Protein AF-A0A8J3DQT4-F1 (afdb_monomer_lite)

Organism: NCBI:txid1607949

Sequence (80 aa):
MALSDKALSILTFAAYHQLSSGMIVRDVVLEDDAGHKAEPEGVKELSDAGLLEANGKRGTLTDEGETMLEKVIAAIKGAG

Radius of gyration: 11.87 Å; chains: 1; bounding box: 31×24×29 Å

Foldseek 3Di:
DDQDPLLVVQLVVLLVCCVVPVDQDFKGFQADPVGDGRDVVNQVRCVVVQQWDDDPRMIGGDPVVSVVSVVVNVVVVVVD

Secondary structure (DSSP, 8-state):
-PPPHHHHHHHHHHHHHHHHH-SPP-EEESB-TTS-B--HHHHHHHHHTTSEEEETTEEEE-HHHHHHHHHHHHHHHHT-

Structure (mmCIF, N/CA/C/O backbone):
data_AF-A0A8J3DQT4-F1
#
_entry.id   AF-A0A8J3DQT4-F1
#
loop_
_atom_site.group_PDB
_atom_site.id
_atom_site.type_symbol
_atom_site.label_atom_id
_atom_site.label_alt_id
_atom_site.label_comp_id
_atom_site.label_asym_id
_atom_site.label_entity_id
_atom_site.label_seq_id
_atom_site.pdbx_PDB_ins_code
_atom_site.Cartn_x
_atom_site.Cartn_y
_atom_site.Cartn_z
_atom_site.occupancy
_atom_site.B_iso_or_equiv
_atom_site.auth_seq_id
_atom_site.auth_comp_id
_atom_site.auth_asym_id
_atom_site.auth_atom_id
_atom_site.pdbx_PDB_model_num
ATOM 1 N N . MET A 1 1 ? 6.720 12.037 5.753 1.00 59.03 1 MET A N 1
ATOM 2 C CA . MET A 1 1 ? 6.120 12.693 4.570 1.00 59.03 1 MET A CA 1
ATOM 3 C C . MET A 1 1 ? 4.755 12.071 4.340 1.00 59.03 1 MET A C 1
ATOM 5 O O . MET A 1 1 ? 4.575 10.927 4.740 1.00 59.03 1 MET A O 1
ATOM 9 N N . ALA A 1 2 ? 3.797 12.818 3.794 1.00 86.44 2 ALA A N 1
ATOM 10 C CA . ALA A 1 2 ? 2.534 12.230 3.350 1.00 86.44 2 ALA A CA 1
ATOM 11 C C . ALA A 1 2 ? 2.767 11.497 2.021 1.00 86.44 2 ALA A C 1
ATOM 13 O O . ALA A 1 2 ? 3.551 11.990 1.212 1.00 86.44 2 ALA A O 1
ATOM 14 N N . LEU A 1 3 ? 2.121 10.342 1.838 1.00 94.25 3 LEU A N 1
ATOM 15 C CA . LEU A 1 3 ? 2.153 9.607 0.573 1.00 94.25 3 LEU A CA 1
ATOM 16 C C . LEU A 1 3 ? 1.441 10.408 -0.523 1.00 94.25 3 LEU A C 1
ATOM 18 O O . LEU A 1 3 ? 0.446 11.080 -0.239 1.00 94.25 3 LEU A O 1
ATOM 22 N N . SER A 1 4 ? 1.923 10.318 -1.761 1.00 97.44 4 SER A N 1
ATOM 23 C CA . SER A 1 4 ? 1.226 10.892 -2.916 1.00 97.44 4 SER A CA 1
ATOM 24 C C . SER A 1 4 ? -0.081 10.157 -3.228 1.00 97.44 4 SER A C 1
ATOM 26 O O . SER A 1 4 ? -0.259 8.991 -2.872 1.00 97.44 4 SER A O 1
ATOM 28 N N . ASP A 1 5 ? -0.971 10.798 -3.991 1.00 97.50 5 ASP A N 1
ATOM 29 C CA . ASP A 1 5 ? -2.201 10.161 -4.482 1.00 97.50 5 ASP A CA 1
ATOM 30 C C . ASP A 1 5 ? -1.913 8.904 -5.319 1.00 97.50 5 ASP A C 1
ATOM 32 O O . ASP A 1 5 ? -2.684 7.946 -5.289 1.00 97.50 5 ASP A O 1
ATOM 36 N N . LYS A 1 6 ? -0.771 8.857 -6.020 1.00 97.38 6 LYS A N 1
ATOM 37 C CA . LYS A 1 6 ? -0.350 7.675 -6.786 1.00 97.38 6 LYS A CA 1
ATOM 38 C C . LYS A 1 6 ? -0.048 6.503 -5.854 1.00 97.38 6 LYS A C 1
ATOM 40 O O . LYS A 1 6 ? -0.562 5.410 -6.077 1.00 97.38 6 LYS A O 1
ATOM 45 N N . ALA A 1 7 ? 0.707 6.727 -4.779 1.00 97.06 7 ALA A N 1
ATOM 46 C CA . ALA A 1 7 ? 0.964 5.708 -3.760 1.00 97.06 7 ALA A CA 1
ATOM 47 C C . ALA A 1 7 ? -0.314 5.322 -2.990 1.00 97.06 7 ALA A C 1
ATOM 49 O O . ALA A 1 7 ? -0.581 4.139 -2.766 1.00 97.06 7 ALA A O 1
ATOM 50 N N . LEU A 1 8 ? -1.154 6.304 -2.644 1.00 96.94 8 LEU A N 1
ATOM 51 C CA . LEU A 1 8 ? -2.434 6.073 -1.970 1.00 96.94 8 LEU A CA 1
ATOM 52 C C . LEU A 1 8 ? -3.418 5.278 -2.832 1.00 96.94 8 LEU A C 1
ATOM 54 O O . LEU A 1 8 ? -4.177 4.479 -2.286 1.00 96.94 8 LEU A O 1
ATOM 58 N N . SER A 1 9 ? -3.402 5.444 -4.157 1.00 96.62 9 SER A N 1
ATOM 59 C CA . SER A 1 9 ? -4.268 4.679 -5.064 1.00 96.62 9 SER A CA 1
ATOM 60 C C . SER A 1 9 ? -4.003 3.170 -4.978 1.00 96.62 9 SER A C 1
ATOM 62 O O . SER A 1 9 ? -4.946 2.380 -4.953 1.00 96.62 9 SER A O 1
ATOM 64 N N . ILE A 1 10 ? -2.737 2.770 -4.813 1.00 96.75 10 ILE A N 1
ATOM 65 C CA . ILE A 1 10 ? -2.316 1.369 -4.668 1.00 96.75 10 ILE A CA 1
ATOM 66 C C . ILE A 1 10 ? -2.816 0.797 -3.336 1.00 96.75 10 ILE A C 1
ATOM 68 O O . ILE A 1 10 ? -3.433 -0.269 -3.309 1.00 96.75 10 ILE A O 1
ATOM 72 N N . LEU A 1 11 ? -2.617 1.527 -2.232 1.00 96.88 11 LEU A N 1
ATOM 73 C CA . LEU A 1 11 ? -3.121 1.121 -0.913 1.00 96.88 11 LEU A CA 1
ATOM 74 C C . LEU A 1 11 ? -4.651 1.077 -0.874 1.00 96.88 11 LEU A C 1
ATOM 76 O O . LEU A 1 11 ? -5.233 0.198 -0.245 1.00 96.88 11 LEU A O 1
ATOM 80 N N . THR A 1 12 ? -5.312 1.990 -1.581 1.00 96.25 12 THR A N 1
ATOM 81 C CA . THR A 1 12 ? -6.773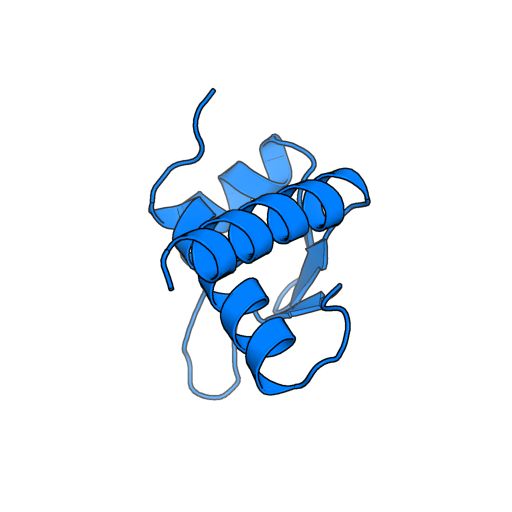 2.022 -1.697 1.00 96.25 12 THR A CA 1
ATOM 82 C C . THR A 1 12 ? -7.289 0.812 -2.471 1.00 96.25 12 THR A C 1
ATOM 84 O O . THR A 1 12 ? -8.283 0.206 -2.072 1.00 96.25 12 THR A O 1
ATOM 87 N N . PHE A 1 13 ? -6.600 0.402 -3.538 1.00 95.12 13 PHE A N 1
ATOM 88 C CA . PHE A 1 13 ? -6.934 -0.814 -4.278 1.00 95.12 13 PHE A CA 1
ATOM 89 C C . PHE A 1 13 ? -6.769 -2.076 -3.416 1.00 95.12 13 PHE A C 1
ATOM 91 O O . PHE A 1 13 ? -7.664 -2.924 -3.377 1.00 95.12 13 PHE A O 1
ATOM 98 N N . ALA A 1 14 ? -5.681 -2.171 -2.647 1.00 96.56 14 ALA A N 1
ATOM 99 C CA . ALA A 1 14 ? -5.496 -3.243 -1.666 1.00 96.56 14 ALA A CA 1
ATOM 100 C C . ALA A 1 14 ? -6.606 -3.238 -0.594 1.00 96.56 14 ALA A C 1
ATOM 102 O O . ALA A 1 14 ? -7.177 -4.286 -0.282 1.00 96.56 14 ALA A O 1
ATOM 103 N N . ALA A 1 15 ? -6.978 -2.058 -0.087 1.00 97.38 15 ALA A N 1
ATOM 104 C CA . ALA A 1 15 ? -8.039 -1.899 0.906 1.00 97.38 15 ALA A CA 1
ATOM 105 C C . ALA A 1 15 ? -9.400 -2.349 0.364 1.00 97.38 15 ALA A C 1
ATOM 107 O O . ALA A 1 15 ? -10.124 -3.062 1.058 1.00 97.38 15 ALA A O 1
ATOM 108 N N . TYR A 1 16 ? -9.730 -1.989 -0.880 1.00 95.88 16 TYR A N 1
ATOM 109 C CA . TYR A 1 16 ? -10.927 -2.471 -1.571 1.00 95.88 16 TYR A CA 1
ATOM 110 C C . TYR A 1 16 ? -10.988 -4.004 -1.577 1.00 95.88 16 TYR A C 1
ATOM 112 O O . TYR A 1 16 ? -12.001 -4.580 -1.174 1.00 95.88 16 TYR A O 1
ATOM 120 N N . HIS A 1 17 ? -9.900 -4.674 -1.964 1.00 95.50 17 HIS A N 1
ATOM 121 C CA . HIS A 1 17 ? -9.857 -6.136 -2.009 1.00 95.50 17 HIS A CA 1
ATOM 122 C C . HIS A 1 17 ? -10.009 -6.778 -0.629 1.00 95.50 17 HIS A C 1
ATOM 124 O O . HIS A 1 17 ? -10.759 -7.748 -0.485 1.00 95.50 17 HIS A O 1
ATOM 130 N N . GLN A 1 18 ? -9.352 -6.233 0.392 1.00 97.25 18 GLN A N 1
ATOM 131 C CA . GLN A 1 18 ? -9.469 -6.732 1.762 1.00 97.25 18 GLN A CA 1
ATOM 132 C C . GLN A 1 18 ? -10.885 -6.544 2.317 1.00 97.25 18 GLN A C 1
ATOM 134 O O . GLN A 1 18 ? -11.457 -7.470 2.887 1.00 97.25 18 GLN A O 1
ATOM 139 N N . LEU A 1 19 ? -11.485 -5.370 2.109 1.00 96.31 19 LEU A N 1
ATOM 140 C CA . LEU A 1 19 ? -12.860 -5.084 2.524 1.00 96.31 19 LEU A CA 1
ATOM 141 C C . LEU A 1 19 ? -13.873 -5.976 1.799 1.00 96.31 19 LEU A C 1
ATOM 143 O O . LEU A 1 19 ? -14.800 -6.478 2.428 1.00 96.31 19 LEU A O 1
ATO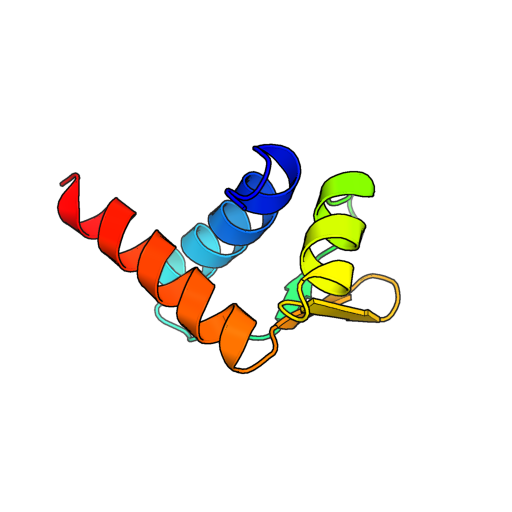M 147 N N . SER A 1 20 ? -13.686 -6.193 0.495 1.00 96.88 20 SER A N 1
ATOM 148 C CA . SER A 1 20 ? -14.596 -7.002 -0.317 1.00 96.88 20 SER A CA 1
ATOM 149 C C . SER A 1 20 ? -14.489 -8.498 -0.028 1.00 96.88 20 SER A C 1
ATOM 151 O O . SER A 1 20 ? -15.493 -9.198 -0.131 1.00 96.88 20 SER A O 1
ATOM 153 N N . SER A 1 21 ? -13.291 -9.009 0.265 1.00 95.44 21 SER A N 1
ATOM 154 C CA . SER A 1 21 ? -13.055 -10.449 0.455 1.00 95.44 21 SER A CA 1
ATOM 155 C C . SER A 1 21 ? -13.075 -10.893 1.918 1.00 95.44 21 SER A C 1
ATOM 157 O O . SER A 1 21 ? -13.254 -12.077 2.192 1.00 95.44 21 SER A 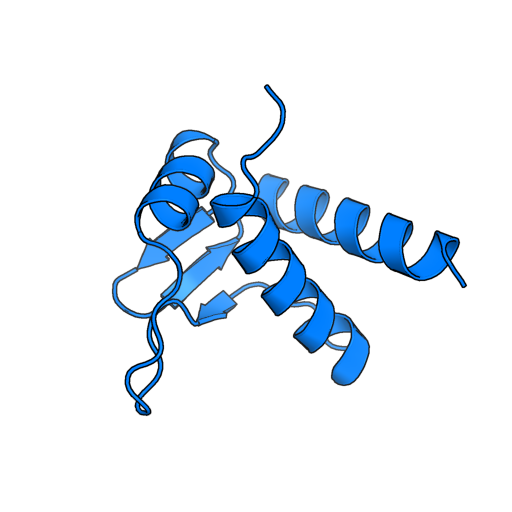O 1
ATOM 159 N N . GLY A 1 22 ? -12.853 -9.970 2.859 1.00 93.25 22 GLY A N 1
ATOM 160 C CA . GLY A 1 22 ? -12.629 -10.272 4.273 1.00 93.25 22 GLY A CA 1
ATOM 161 C C . GLY A 1 22 ? -11.265 -10.906 4.575 1.00 93.25 22 GLY A C 1
ATOM 162 O O . GLY A 1 22 ? -10.982 -11.194 5.737 1.00 93.25 22 GLY A O 1
ATOM 163 N N . MET A 1 23 ? -10.418 -11.126 3.564 1.00 93.19 23 MET A N 1
ATOM 164 C CA . MET A 1 23 ? -9.089 -11.717 3.720 1.00 93.19 23 MET A CA 1
ATOM 165 C C . MET A 1 23 ? -8.019 -10.636 3.853 1.00 93.19 23 MET A C 1
ATOM 167 O O . MET A 1 23 ? -8.084 -9.609 3.181 1.00 93.19 23 MET A O 1
ATOM 171 N N . ILE A 1 24 ? -7.012 -10.891 4.691 1.00 91.31 24 ILE A N 1
ATOM 172 C CA . ILE A 1 24 ? -5.841 -10.016 4.819 1.00 91.31 24 ILE A CA 1
ATOM 173 C C . ILE A 1 24 ? -5.087 -9.997 3.486 1.00 91.31 24 ILE A C 1
ATOM 175 O O . ILE A 1 24 ? -4.750 -11.053 2.944 1.00 91.31 24 ILE A O 1
ATOM 179 N N . VAL A 1 25 ? -4.824 -8.800 2.965 1.00 94.12 25 VAL A N 1
ATOM 180 C CA . VAL A 1 25 ? -4.055 -8.593 1.737 1.00 94.12 25 VAL A CA 1
ATOM 181 C C . VAL A 1 25 ? -2.593 -8.357 2.094 1.00 94.12 25 VAL A C 1
ATOM 183 O O . VAL A 1 25 ? -2.268 -7.413 2.805 1.00 94.12 25 VAL A O 1
ATOM 186 N N . ARG A 1 26 ? -1.721 -9.210 1.552 1.00 93.56 26 ARG A N 1
ATOM 187 C CA . ARG A 1 26 ? -0.257 -9.070 1.630 1.00 93.56 26 ARG A CA 1
ATOM 188 C C . ARG A 1 26 ? 0.377 -8.800 0.279 1.00 93.56 26 ARG A C 1
ATOM 190 O O . ARG A 1 26 ? 1.298 -8.003 0.173 1.00 93.56 26 ARG A O 1
ATOM 197 N N . ASP A 1 27 ? -0.156 -9.432 -0.760 1.00 94.75 27 ASP A N 1
ATOM 198 C CA . ASP A 1 27 ? 0.306 -9.246 -2.127 1.00 94.75 27 ASP A CA 1
ATOM 199 C C . ASP A 1 27 ? -0.654 -8.352 -2.907 1.00 94.75 27 ASP A C 1
ATOM 201 O O . ASP A 1 27 ? -1.864 -8.584 -2.950 1.00 94.75 27 ASP A O 1
ATOM 205 N N . VAL A 1 28 ? -0.087 -7.363 -3.586 1.00 94.25 28 VAL A N 1
ATOM 206 C CA . VAL A 1 28 ? -0.781 -6.435 -4.472 1.00 94.25 28 VAL A CA 1
ATOM 207 C C . VAL A 1 28 ? -0.407 -6.757 -5.915 1.00 94.25 28 VAL A C 1
ATOM 209 O O . VAL A 1 28 ? 0.761 -6.976 -6.246 1.00 94.25 28 VAL A O 1
ATOM 212 N N . VAL A 1 29 ? -1.403 -6.794 -6.798 1.00 93.62 29 VAL A N 1
ATOM 213 C CA . VAL A 1 29 ? -1.169 -6.904 -8.243 1.00 93.62 29 VAL A CA 1
ATOM 214 C C . VAL A 1 29 ? -0.733 -5.534 -8.758 1.00 93.62 29 VAL A C 1
ATOM 216 O O . VAL A 1 29 ? -1.477 -4.566 -8.639 1.00 93.62 29 VAL A O 1
ATOM 219 N N . LEU A 1 30 ? 0.478 -5.454 -9.309 1.00 94.00 30 LEU A N 1
ATOM 220 C CA . LEU A 1 30 ? 1.029 -4.230 -9.901 1.00 94.00 30 LEU A CA 1
ATOM 221 C C . LEU A 1 30 ? 0.821 -4.183 -11.411 1.00 94.00 30 LEU A C 1
ATOM 223 O O . LEU A 1 30 ? 0.788 -3.104 -11.988 1.00 94.00 30 LEU A O 1
ATOM 227 N N . GLU A 1 31 ? 0.685 -5.338 -12.052 1.00 94.50 31 GLU A N 1
ATOM 228 C CA . GLU A 1 31 ? 0.328 -5.461 -13.460 1.00 94.50 31 GLU A CA 1
ATOM 229 C C . GLU A 1 31 ? -0.557 -6.694 -13.633 1.00 94.50 31 GLU A C 1
ATOM 231 O O . GLU A 1 31 ? -0.145 -7.807 -13.293 1.00 94.50 31 GLU A O 1
ATOM 236 N N . ASP A 1 32 ? -1.772 -6.497 -14.139 1.00 89.44 32 ASP A N 1
ATOM 237 C CA . ASP A 1 32 ? -2.694 -7.592 -14.431 1.00 89.44 32 ASP A CA 1
ATOM 238 C C . ASP A 1 32 ? -2.564 -8.078 -15.886 1.00 89.44 32 ASP A C 1
ATOM 240 O O . ASP A 1 32 ? -1.862 -7.495 -16.717 1.00 89.44 32 ASP A O 1
ATOM 244 N N . ASP A 1 33 ? -3.230 -9.187 -16.208 1.00 91.25 33 ASP A N 1
ATOM 245 C CA . ASP A 1 33 ? -3.222 -9.739 -17.568 1.00 91.25 33 ASP A CA 1
ATOM 246 C C . ASP A 1 33 ? -4.192 -9.010 -18.520 1.00 91.25 33 ASP A C 1
ATOM 248 O O . ASP A 1 33 ? -4.212 -9.294 -19.717 1.00 91.25 33 ASP A O 1
ATOM 252 N N . ALA A 1 34 ? -4.966 -8.045 -18.009 1.00 90.88 34 ALA A N 1
ATOM 253 C CA . ALA A 1 34 ? -5.812 -7.153 -18.800 1.00 90.88 34 ALA A CA 1
ATOM 254 C C . ALA A 1 34 ? -5.065 -5.883 -19.259 1.00 90.88 34 ALA A C 1
ATOM 256 O O . ALA A 1 34 ? -5.598 -5.113 -20.058 1.00 90.88 34 ALA A O 1
ATOM 257 N N . GLY A 1 35 ? -3.823 -5.686 -18.805 1.00 89.44 35 GLY A N 1
ATOM 258 C CA . GLY A 1 35 ? -2.967 -4.559 -19.169 1.00 89.44 35 GLY A CA 1
ATOM 259 C C . GLY A 1 35 ? -3.063 -3.361 -18.222 1.00 89.44 35 GLY A C 1
ATOM 260 O O . GLY A 1 35 ? -2.427 -2.341 -18.495 1.00 89.44 35 GLY A O 1
ATOM 261 N N . HIS A 1 36 ? -3.804 -3.460 -17.115 1.00 91.44 36 HIS A N 1
ATOM 262 C CA . HIS A 1 36 ? -3.777 -2.437 -16.074 1.00 91.44 36 HIS A CA 1
ATOM 263 C C . HIS A 1 36 ? -2.464 -2.518 -15.303 1.00 91.44 36 HIS A C 1
ATOM 265 O O . HIS A 1 36 ? -1.996 -3.604 -14.955 1.00 91.44 36 HIS A O 1
ATOM 271 N N . LYS A 1 37 ? -1.886 -1.351 -15.013 1.00 94.19 37 LYS A N 1
ATOM 272 C CA . LYS A 1 37 ? -0.659 -1.228 -14.230 1.00 94.19 37 LYS A CA 1
ATOM 273 C C . LYS A 1 37 ? -0.857 -0.230 -13.104 1.00 94.19 37 LYS A C 1
ATOM 275 O O . LYS A 1 37 ? -1.449 0.827 -13.314 1.00 94.19 37 LYS A O 1
ATOM 280 N N . ALA A 1 38 ? -0.337 -0.562 -11.930 1.00 94.75 38 ALA A N 1
ATOM 281 C CA . ALA A 1 38 ? -0.158 0.392 -10.854 1.00 94.75 38 ALA A CA 1
ATOM 282 C C . ALA A 1 38 ? 0.745 1.537 -11.331 1.00 94.75 38 ALA A C 1
ATOM 284 O O . ALA A 1 38 ? 1.687 1.323 -12.100 1.00 94.75 38 ALA A O 1
ATOM 285 N N . GLU A 1 39 ? 0.464 2.747 -10.854 1.00 95.81 39 GLU A N 1
ATOM 286 C CA . GLU A 1 39 ? 1.251 3.932 -11.185 1.00 95.81 39 GLU A CA 1
ATOM 287 C C . GLU A 1 39 ? 2.727 3.726 -10.792 1.00 95.81 39 GLU A C 1
ATOM 289 O O . GLU A 1 39 ? 3.014 3.581 -9.598 1.00 95.81 39 GLU A O 1
ATOM 294 N N . PRO A 1 40 ? 3.684 3.734 -11.746 1.00 95.56 40 PRO A N 1
ATOM 295 C CA . PRO A 1 40 ? 5.077 3.373 -11.465 1.00 95.56 40 PRO A CA 1
ATOM 296 C C . PRO A 1 40 ? 5.742 4.256 -10.405 1.00 95.56 40 PRO A C 1
ATOM 298 O O . PRO A 1 40 ? 6.537 3.775 -9.599 1.00 95.56 40 PRO A O 1
ATOM 301 N N . GLU A 1 41 ? 5.397 5.545 -10.378 1.00 96.81 41 GLU A N 1
ATOM 302 C CA . GLU A 1 41 ? 5.877 6.477 -9.354 1.00 96.81 41 GLU A CA 1
ATOM 303 C C . GLU A 1 41 ? 5.339 6.128 -7.963 1.00 96.81 41 GLU A C 1
ATOM 305 O O . GLU A 1 41 ? 6.086 6.204 -6.993 1.00 96.81 41 GLU A O 1
ATOM 310 N N . GLY A 1 42 ? 4.081 5.686 -7.866 1.00 97.25 42 GLY A N 1
ATOM 311 C CA . GLY A 1 42 ? 3.490 5.239 -6.606 1.00 97.25 42 GLY A CA 1
ATOM 312 C C . GLY A 1 42 ? 4.135 3.950 -6.101 1.00 97.25 42 GLY A C 1
ATOM 313 O O . GLY A 1 42 ? 4.434 3.839 -4.916 1.00 97.25 42 GLY A O 1
ATOM 314 N N . VAL A 1 43 ? 4.420 3.001 -7.001 1.00 97.69 43 VAL A N 1
ATOM 315 C CA . VAL A 1 43 ? 5.167 1.777 -6.661 1.00 97.69 43 VAL A CA 1
ATOM 316 C C . VAL A 1 43 ? 6.548 2.136 -6.123 1.00 97.69 43 VAL A C 1
ATOM 318 O O . VAL A 1 43 ? 6.931 1.666 -5.054 1.00 97.69 43 VAL A O 1
ATOM 321 N N . LYS A 1 44 ? 7.276 3.011 -6.827 1.00 97.44 44 LYS A N 1
ATOM 322 C CA . LYS A 1 44 ? 8.598 3.467 -6.394 1.00 97.44 44 LYS A CA 1
ATOM 323 C C . LYS A 1 44 ? 8.548 4.160 -5.034 1.00 97.44 44 LYS A C 1
ATOM 325 O O . LYS A 1 44 ? 9.388 3.871 -4.193 1.00 97.44 44 LYS A O 1
ATOM 330 N N . GLU A 1 45 ? 7.584 5.046 -4.811 1.00 97.94 45 GLU A N 1
ATOM 331 C CA . GLU A 1 45 ? 7.431 5.753 -3.538 1.00 97.94 45 GLU A CA 1
ATOM 332 C C . GLU A 1 45 ? 7.171 4.787 -2.376 1.00 97.94 45 GLU A C 1
ATOM 334 O O . GLU A 1 45 ? 7.809 4.904 -1.331 1.00 97.94 45 GLU A O 1
ATOM 339 N N . LEU A 1 46 ? 6.287 3.801 -2.561 1.00 97.81 46 LEU A N 1
ATOM 340 C CA . LEU A 1 46 ? 6.024 2.781 -1.542 1.00 97.81 46 LEU A CA 1
ATOM 341 C C . LEU A 1 46 ? 7.261 1.917 -1.268 1.00 97.81 46 LEU A C 1
ATOM 343 O O . LEU A 1 46 ? 7.537 1.607 -0.110 1.00 97.81 46 LEU A O 1
ATOM 347 N N . SER A 1 47 ? 8.028 1.563 -2.301 1.00 97.88 47 SER A N 1
ATOM 348 C CA . SER A 1 47 ? 9.280 0.819 -2.135 1.00 97.88 47 SER A CA 1
ATOM 349 C C . SER A 1 47 ? 10.373 1.633 -1.448 1.00 97.88 47 SER A C 1
ATOM 351 O O . SER A 1 47 ? 10.995 1.139 -0.512 1.00 97.88 47 SER A O 1
ATOM 353 N N . ASP A 1 48 ? 10.575 2.8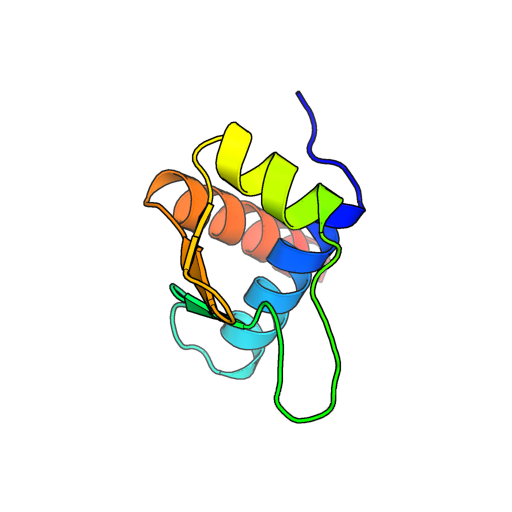92 -1.840 1.00 97.62 48 ASP A N 1
ATOM 354 C CA . ASP A 1 48 ? 11.545 3.792 -1.202 1.00 97.62 48 ASP A CA 1
ATOM 355 C C . ASP A 1 48 ? 11.185 4.064 0.270 1.00 97.62 48 ASP A C 1
ATOM 357 O O . ASP A 1 48 ? 12.068 4.252 1.107 1.00 97.62 48 ASP A O 1
ATOM 361 N N . ALA A 1 49 ? 9.888 4.068 0.596 1.00 97.00 49 ALA A N 1
ATOM 362 C CA . ALA A 1 49 ? 9.382 4.206 1.958 1.00 97.00 49 ALA A CA 1
ATOM 363 C C . ALA A 1 49 ? 9.453 2.906 2.784 1.00 97.00 49 ALA A C 1
ATOM 365 O O . ALA A 1 49 ? 9.083 2.926 3.957 1.00 97.00 49 ALA A O 1
ATOM 366 N N . GLY A 1 50 ? 9.901 1.789 2.198 1.00 97.62 50 GLY A N 1
ATOM 367 C CA . GLY A 1 50 ? 9.975 0.489 2.870 1.00 97.62 50 GLY A CA 1
ATOM 368 C C . GLY A 1 50 ? 8.612 -0.148 3.148 1.00 97.62 50 GLY A C 1
ATOM 369 O O . GLY A 1 50 ? 8.500 -0.960 4.057 1.00 97.62 50 GLY A O 1
ATOM 370 N N . LEU A 1 51 ? 7.571 0.232 2.400 1.00 97.88 51 LEU A N 1
ATOM 371 C CA . LEU A 1 51 ? 6.197 -0.260 2.565 1.00 97.88 51 LEU A CA 1
ATOM 372 C C . LEU A 1 51 ? 5.849 -1.398 1.595 1.00 97.88 51 LEU A C 1
ATOM 374 O O . LEU A 1 51 ? 4.857 -2.096 1.795 1.00 97.88 51 LEU A O 1
ATOM 378 N N . LEU A 1 52 ? 6.617 -1.556 0.515 1.00 98.06 52 LEU A N 1
ATOM 379 C CA . LEU A 1 52 ? 6.327 -2.508 -0.555 1.00 98.06 52 LEU A CA 1
ATOM 380 C C . LEU A 1 52 ? 7.609 -3.027 -1.213 1.00 98.06 52 LEU A C 1
ATOM 382 O O . LEU A 1 52 ? 8.411 -2.249 -1.730 1.00 98.06 52 LEU A O 1
ATOM 386 N N . GLU A 1 53 ? 7.744 -4.343 -1.317 1.00 97.81 53 GLU A N 1
ATOM 387 C CA . GLU A 1 53 ? 8.761 -4.998 -2.137 1.00 97.81 53 GLU A CA 1
ATOM 388 C C . GLU A 1 53 ? 8.174 -5.372 -3.502 1.00 97.81 53 GLU A C 1
ATOM 390 O O . GLU A 1 53 ? 7.340 -6.272 -3.618 1.00 97.81 53 GLU A O 1
ATOM 395 N N . ALA A 1 54 ? 8.586 -4.666 -4.558 1.00 95.19 54 ALA A N 1
ATOM 396 C CA . ALA A 1 54 ? 8.117 -4.933 -5.915 1.00 95.19 54 ALA A CA 1
ATOM 397 C C . ALA A 1 54 ? 8.876 -6.111 -6.556 1.00 95.19 54 ALA A C 1
ATOM 399 O O . ALA A 1 54 ? 10.091 -6.068 -6.735 1.00 95.19 54 ALA A O 1
ATOM 400 N N . ASN A 1 55 ? 8.132 -7.134 -6.978 1.00 91.88 55 ASN A N 1
ATOM 401 C CA . ASN A 1 55 ? 8.608 -8.364 -7.608 1.00 91.88 55 ASN A CA 1
ATOM 402 C C . ASN A 1 55 ? 7.914 -8.567 -8.969 1.00 91.88 55 ASN A C 1
ATOM 404 O O . ASN A 1 55 ? 6.993 -9.374 -9.134 1.00 91.88 55 ASN A O 1
ATOM 408 N N . GLY A 1 56 ? 8.348 -7.803 -9.975 1.00 90.44 56 GLY A N 1
ATOM 409 C CA . GLY A 1 56 ? 7.778 -7.852 -11.324 1.00 90.44 56 GLY A CA 1
ATOM 410 C C . GLY A 1 56 ? 6.321 -7.381 -11.351 1.00 90.44 56 GLY A C 1
ATOM 411 O O . GLY A 1 56 ? 6.042 -6.219 -11.076 1.00 90.44 56 GLY A O 1
ATOM 412 N N . LYS A 1 57 ? 5.388 -8.282 -11.688 1.00 94.50 57 LYS A 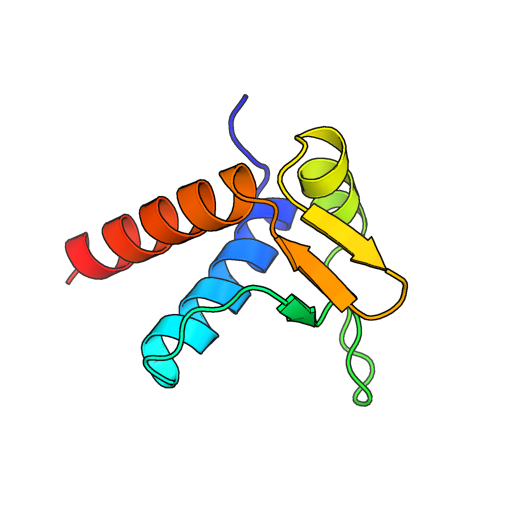N 1
ATOM 413 C CA . LYS A 1 57 ? 3.945 -7.976 -11.780 1.00 94.50 57 LYS A CA 1
ATOM 414 C C . LYS A 1 57 ? 3.229 -7.897 -10.424 1.00 94.50 57 LYS A C 1
ATOM 416 O O . LYS A 1 57 ? 2.040 -7.583 -10.37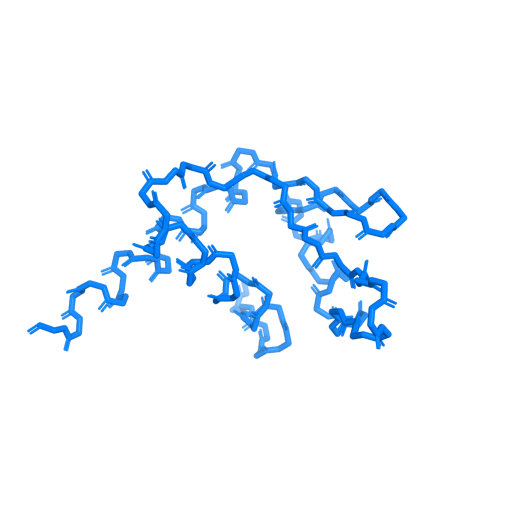1 1.00 94.50 57 LYS A O 1
ATOM 421 N N . ARG A 1 58 ? 3.910 -8.231 -9.328 1.00 95.38 58 ARG A N 1
ATOM 422 C CA . ARG A 1 58 ? 3.353 -8.239 -7.970 1.00 95.38 58 ARG A CA 1
ATOM 423 C C . ARG A 1 58 ? 4.215 -7.402 -7.042 1.00 95.38 58 ARG A C 1
ATOM 425 O O . ARG A 1 58 ? 5.403 -7.240 -7.290 1.00 95.38 58 ARG A O 1
ATOM 432 N N . GLY A 1 59 ? 3.619 -6.896 -5.976 1.00 96.38 59 GLY A N 1
ATOM 433 C CA . GLY A 1 59 ? 4.330 -6.296 -4.858 1.00 96.38 59 GLY A CA 1
ATOM 434 C C . GLY A 1 59 ? 3.866 -6.934 -3.561 1.00 96.38 59 GLY A C 1
ATOM 435 O O . GLY A 1 59 ? 2.675 -7.190 -3.411 1.00 96.38 59 GLY A O 1
ATOM 436 N N . THR A 1 60 ? 4.787 -7.189 -2.646 1.00 98.00 60 THR A N 1
ATOM 437 C CA . THR A 1 60 ? 4.479 -7.724 -1.318 1.00 98.00 60 THR A CA 1
ATOM 438 C C . THR A 1 60 ? 4.608 -6.589 -0.313 1.00 98.00 60 THR A C 1
ATOM 440 O O . THR A 1 60 ? 5.626 -5.897 -0.286 1.00 98.00 60 THR A O 1
ATOM 443 N N . LEU A 1 61 ? 3.555 -6.338 0.462 1.00 97.81 61 LEU A N 1
ATOM 444 C CA . LEU A 1 61 ? 3.599 -5.370 1.551 1.00 97.81 61 LEU A CA 1
ATOM 445 C C . LEU A 1 61 ? 4.565 -5.871 2.625 1.00 97.81 61 LEU A C 1
ATOM 447 O O . LEU A 1 61 ? 4.570 -7.053 2.963 1.00 97.81 61 LEU A O 1
ATOM 451 N N . THR A 1 62 ? 5.376 -4.963 3.152 1.00 97.81 62 THR A N 1
ATOM 452 C CA . THR A 1 62 ? 6.153 -5.215 4.371 1.00 97.81 62 THR A CA 1
ATOM 453 C C . THR A 1 62 ? 5.234 -5.157 5.593 1.00 97.81 62 THR A C 1
ATOM 455 O O . THR A 1 62 ? 4.077 -4.744 5.482 1.00 97.81 62 THR A O 1
ATOM 458 N N . ASP A 1 63 ? 5.744 -5.485 6.780 1.00 97.44 63 ASP A N 1
ATOM 459 C CA . ASP A 1 63 ? 4.988 -5.328 8.030 1.00 97.44 63 ASP A CA 1
ATOM 460 C C . ASP A 1 63 ? 4.543 -3.861 8.240 1.00 97.44 63 ASP A C 1
ATOM 462 O O . ASP A 1 63 ? 3.414 -3.575 8.666 1.00 97.44 63 ASP A O 1
ATOM 466 N N . GLU A 1 64 ? 5.394 -2.896 7.876 1.00 97.38 64 GLU A N 1
ATOM 467 C CA . GLU A 1 64 ? 5.049 -1.473 7.871 1.00 97.38 64 GLU A CA 1
ATOM 468 C C . GLU A 1 64 ? 3.995 -1.135 6.807 1.00 97.38 64 GLU A C 1
ATOM 470 O O . GLU A 1 64 ? 3.112 -0.303 7.050 1.00 97.38 64 GLU A O 1
ATOM 475 N N . GLY A 1 65 ? 4.058 -1.787 5.643 1.00 97.44 65 GLY A N 1
ATOM 476 C CA . GLY A 1 65 ? 3.065 -1.690 4.575 1.00 97.44 65 GLY A CA 1
ATOM 477 C C . GLY A 1 65 ? 1.686 -2.195 4.997 1.00 97.44 65 GLY A C 1
ATOM 478 O O . GLY A 1 65 ? 0.695 -1.489 4.802 1.00 97.44 65 GLY A O 1
ATOM 479 N N . GLU A 1 66 ? 1.621 -3.367 5.635 1.00 97.81 66 GLU A N 1
ATOM 480 C CA . GLU A 1 66 ? 0.395 -3.928 6.221 1.00 97.81 66 GLU A CA 1
ATOM 481 C C . GLU A 1 66 ? -0.179 -2.969 7.275 1.00 97.81 66 GLU A C 1
ATOM 483 O O . GLU A 1 66 ? -1.353 -2.601 7.213 1.00 97.81 66 GLU A O 1
ATOM 488 N N . THR A 1 67 ? 0.666 -2.448 8.170 1.00 97.19 67 THR A N 1
ATOM 489 C CA . THR A 1 67 ? 0.257 -1.456 9.182 1.00 97.19 67 THR A CA 1
ATOM 490 C C . THR A 1 67 ? -0.302 -0.176 8.546 1.00 97.19 67 THR A C 1
ATOM 492 O O . THR A 1 67 ? -1.246 0.435 9.057 1.00 97.19 67 THR A O 1
ATOM 495 N N . MET A 1 68 ? 0.280 0.283 7.435 1.00 97.12 68 MET A N 1
ATOM 496 C CA . MET A 1 68 ? -0.236 1.442 6.704 1.00 97.12 68 MET A CA 1
ATOM 497 C C . MET A 1 68 ? -1.585 1.130 6.045 1.00 97.12 68 MET A C 1
ATOM 499 O O . MET A 1 68 ? -2.508 1.944 6.127 1.00 97.12 68 MET A O 1
ATOM 503 N N . LEU A 1 69 ? -1.728 -0.048 5.438 1.00 97.69 69 LEU A N 1
ATOM 504 C CA . LEU A 1 69 ? -2.981 -0.505 4.843 1.00 97.69 69 LEU A CA 1
ATOM 505 C C . LEU A 1 69 ? -4.109 -0.576 5.884 1.00 97.69 69 LEU A C 1
ATOM 507 O O . LEU A 1 69 ? -5.222 -0.115 5.624 1.00 97.69 69 LEU A O 1
ATOM 511 N N . GLU A 1 70 ? -3.825 -1.070 7.088 1.00 97.38 70 GLU A N 1
ATOM 512 C CA . GLU A 1 70 ? -4.791 -1.098 8.191 1.00 97.38 70 GLU A CA 1
ATOM 513 C C . GLU A 1 70 ? -5.296 0.300 8.563 1.00 97.38 70 GLU A C 1
ATOM 515 O O . GLU A 1 70 ? -6.496 0.484 8.783 1.00 97.38 70 GLU A O 1
ATOM 520 N N . LYS A 1 71 ? -4.416 1.311 8.572 1.00 97.19 71 LYS A N 1
ATOM 521 C CA . LYS A 1 71 ? -4.809 2.711 8.819 1.00 97.19 71 LYS A CA 1
ATOM 522 C C . LYS A 1 71 ? -5.735 3.241 7.727 1.00 97.19 71 LYS A C 1
ATOM 524 O O . LYS A 1 71 ? -6.711 3.920 8.045 1.00 97.19 71 LYS A O 1
ATOM 529 N N . VAL A 1 72 ? -5.463 2.914 6.463 1.00 97.00 72 VAL A N 1
ATOM 530 C CA . VAL A 1 72 ? -6.333 3.279 5.331 1.00 97.00 72 VAL A CA 1
ATOM 531 C C . VAL A 1 72 ? -7.710 2.629 5.487 1.00 97.00 72 VAL A C 1
ATOM 533 O O . VAL A 1 72 ? -8.729 3.313 5.403 1.00 97.00 72 VAL A O 1
ATOM 536 N N . ILE A 1 73 ? -7.761 1.331 5.796 1.00 97.75 73 ILE A N 1
ATOM 537 C CA . ILE A 1 73 ? -9.018 0.603 6.028 1.00 97.75 73 ILE A CA 1
ATOM 538 C C . ILE A 1 73 ? -9.793 1.197 7.210 1.00 97.75 73 ILE A C 1
ATOM 540 O O . ILE A 1 73 ? -11.011 1.361 7.125 1.00 97.75 73 ILE A O 1
ATOM 544 N N . ALA A 1 74 ? -9.109 1.529 8.307 1.00 97.75 74 ALA A N 1
ATOM 545 C CA . ALA A 1 74 ? -9.728 2.154 9.471 1.00 97.75 74 ALA A CA 1
ATOM 546 C C . ALA A 1 74 ? -10.340 3.519 9.123 1.00 97.75 74 ALA A C 1
ATOM 548 O O . ALA A 1 74 ? -11.467 3.798 9.531 1.00 97.75 74 ALA A O 1
ATOM 549 N N . ALA A 1 75 ? -9.646 4.336 8.325 1.00 97.12 75 ALA A N 1
ATOM 550 C CA . ALA A 1 75 ? -10.163 5.617 7.853 1.00 97.12 75 ALA A CA 1
ATOM 551 C C . ALA A 1 75 ? -11.410 5.450 6.966 1.00 97.12 75 ALA A C 1
ATOM 553 O O . ALA A 1 75 ? -12.394 6.157 7.168 1.00 97.12 75 ALA A O 1
ATOM 554 N N . ILE A 1 76 ? -11.407 4.479 6.042 1.00 96.75 76 ILE A N 1
ATOM 555 C CA . ILE A 1 76 ? -12.575 4.162 5.201 1.00 96.75 76 ILE A CA 1
ATOM 556 C C . ILE A 1 76 ? -13.768 3.738 6.067 1.00 96.75 76 ILE A C 1
ATOM 558 O O . ILE A 1 76 ? -14.873 4.240 5.881 1.00 96.75 76 ILE A O 1
ATOM 562 N N . LYS A 1 77 ? -13.553 2.842 7.039 1.00 96.19 77 LYS A N 1
ATOM 563 C CA . LYS A 1 77 ? -14.613 2.379 7.950 1.00 96.19 77 LYS A CA 1
ATOM 564 C C . LYS A 1 77 ? -15.155 3.488 8.849 1.00 96.19 77 LYS A C 1
ATOM 566 O O . LYS A 1 77 ? -16.329 3.451 9.177 1.00 96.19 77 LYS A O 1
ATOM 571 N N . GLY A 1 78 ? -14.319 4.444 9.250 1.00 97.56 78 GLY A N 1
ATOM 572 C CA . GLY A 1 78 ? -14.733 5.581 10.075 1.00 97.56 78 GLY A CA 1
ATOM 573 C C . GLY A 1 78 ? -15.505 6.667 9.320 1.00 97.56 78 GLY A C 1
ATOM 574 O O . GLY A 1 78 ? -16.041 7.569 9.956 1.00 97.56 78 GLY A O 1
ATOM 575 N N . ALA A 1 79 ? -15.544 6.608 7.986 1.00 95.38 79 ALA A N 1
ATOM 576 C CA . ALA A 1 79 ? -16.302 7.544 7.159 1.00 95.38 79 ALA A CA 1
ATOM 577 C C . ALA A 1 79 ? -17.777 7.138 6.960 1.00 95.38 79 ALA A C 1
ATOM 579 O O . ALA A 1 79 ? -18.552 7.956 6.459 1.00 95.38 79 ALA A O 1
ATOM 580 N N . GLY A 1 80 ? -18.146 5.897 7.305 1.00 81.31 80 GLY A N 1
ATOM 581 C CA . GLY A 1 80 ? -19.519 5.375 7.259 1.00 81.31 80 GLY A CA 1
ATOM 582 C C . GLY A 1 80 ? -20.171 5.349 8.633 1.00 81.31 80 GLY A C 1
ATOM 583 O O . GLY A 1 80 ? -21.399 5.572 8.680 1.00 81.31 80 GLY A O 1
#

pLDDT: mean 95.1, std 4.97, range [59.03, 98.06]